Protein AF-A0A926TDY5-F1 (afdb_monomer)

Mean predicted aligned error: 9.52 Å

Sequence (160 aa):
TWIPMQVGWEFKLLRYTLLSLLTGAVVWTFWRTRLPKTLATETLEFAIVLCLALLISPISWTHYYLLLLLPLGLCLGNSVSIPQGRLWLGLFVVSGLLVSLPVTLFQPDSPVLRSIVFRLLLSHYFLGGVLLLGLLLAARWHTTTALEASPANPLVHKNL

Radius of gyration: 19.43 Å; Cα contacts (8 Å, |Δi|>4): 106; chains: 1; bounding box: 62×30×49 Å

Solvent-accessible surface area (backbone atoms only — not comparable to full-atom values): 9365 Å² total; per-residue (Å²): 133,93,72,83,78,83,76,57,70,66,60,56,51,51,49,53,50,52,48,50,50,55,54,46,53,52,52,52,48,56,69,75,38,74,82,72,88,45,72,43,50,46,52,44,52,50,36,42,52,53,45,49,55,53,71,66,40,93,77,58,48,79,71,56,49,56,60,55,48,52,49,52,47,39,45,74,68,66,52,32,78,65,66,90,50,73,66,52,53,49,52,50,52,52,19,48,48,39,50,64,58,76,83,72,84,78,75,58,92,48,73,66,59,41,52,52,51,52,52,52,54,55,48,41,39,52,48,14,48,53,47,44,41,52,51,48,52,49,21,53,52,51,56,44,53,55,61,70,72,41,90,86,53,80,70,75,76,76,81,124

Secondary structure (DSSP, 8-state):
-PPP----HHHHHHHHHHHHHHHHHHHHHHHHSPPP-SHHHHHHHHHHHHHHHHHH-TT--GGGGGGGHHHHHHHHTT-S-PPPSHHHHHHHHHHHHHHH--------SSHHHHHHHHHHHHHHHHHHHHHHHHHHHHHHHHHHHHHHH-TT-TTGGG--

Foldseek 3Di:
DDDPDPDDVVVVVVLVVVLCVLVVLLVVLVVVFDPDPDPLLVLLNVLLVLLSCLLNDPDNDLVSLVVNVVSLVCVVVVSHQFDDDPVLVVLSVQLCCLSPPDPPPPPPPDPVVVVVSVVVNVVSSSVSSVSSSVRSSVSSVVVRVVVVPDPPDPVVPPPD

Structure (mmCIF, N/CA/C/O backbone):
data_AF-A0A926TDY5-F1
#
_entry.id   AF-A0A926TDY5-F1
#
loop_
_atom_site.group_PDB
_atom_site.id
_atom_site.type_symbol
_atom_site.label_atom_id
_atom_site.label_alt_id
_atom_site.label_comp_id
_atom_site.label_asym_id
_atom_site.label_entity_id
_atom_site.label_seq_id
_atom_site.pdbx_PDB_ins_code
_atom_site.Cartn_x
_atom_site.Cartn_y
_atom_site.Cartn_z
_atom_site.occupancy
_atom_site.B_iso_or_equiv
_atom_site.auth_seq_id
_atom_site.auth_comp_id
_atom_site.auth_asym_id
_atom_site.auth_atom_id
_atom_site.pdbx_PDB_model_num
ATOM 1 N N . THR A 1 1 ? 26.810 7.534 -24.741 1.00 61.44 1 THR A N 1
ATOM 2 C CA . THR A 1 1 ? 25.837 8.578 -25.135 1.00 61.44 1 THR A CA 1
ATOM 3 C C . THR A 1 1 ? 24.490 8.229 -24.539 1.00 61.44 1 THR A C 1
ATOM 5 O O . THR A 1 1 ? 24.035 7.108 -24.715 1.00 61.44 1 THR A O 1
ATOM 8 N N . TRP A 1 2 ? 23.891 9.132 -23.762 1.00 54.78 2 TRP A N 1
ATOM 9 C CA . TRP A 1 2 ? 22.535 8.946 -23.235 1.00 54.78 2 TRP A CA 1
ATOM 10 C C . TRP A 1 2 ? 21.530 9.139 -24.372 1.00 54.78 2 TRP A C 1
ATOM 12 O O . TRP A 1 2 ? 21.498 10.206 -24.978 1.00 54.78 2 TRP A O 1
ATOM 22 N N . ILE A 1 3 ? 20.736 8.113 -24.673 1.00 76.00 3 ILE A N 1
ATOM 23 C CA . ILE A 1 3 ? 19.640 8.205 -25.642 1.00 76.00 3 ILE A CA 1
ATOM 24 C C . ILE A 1 3 ? 18.349 8.305 -24.823 1.00 76.00 3 ILE A C 1
ATOM 26 O O . ILE A 1 3 ? 18.072 7.386 -24.047 1.00 76.00 3 ILE A O 1
ATOM 30 N N . PRO A 1 4 ? 17.571 9.398 -24.929 1.00 74.75 4 PRO A N 1
ATOM 31 C CA . PRO A 1 4 ? 16.300 9.498 -24.230 1.00 74.75 4 PRO A CA 1
ATOM 32 C C . PRO A 1 4 ? 15.367 8.410 -24.760 1.00 74.75 4 PRO A C 1
ATOM 34 O O . PRO A 1 4 ? 15.023 8.378 -25.940 1.00 74.75 4 PRO A O 1
ATOM 37 N N . MET A 1 5 ? 14.976 7.492 -23.881 1.00 74.44 5 MET A N 1
ATOM 38 C CA . MET A 1 5 ? 14.012 6.457 -24.221 1.00 74.44 5 MET A CA 1
ATOM 39 C C . MET A 1 5 ? 12.661 7.149 -24.442 1.00 74.44 5 MET A C 1
ATOM 41 O O . MET A 1 5 ? 12.109 7.739 -23.511 1.00 74.44 5 MET A O 1
ATOM 45 N N . GLN A 1 6 ? 12.153 7.147 -25.677 1.00 76.50 6 GLN A N 1
ATOM 46 C CA . GLN A 1 6 ? 10.833 7.701 -25.972 1.00 76.50 6 GLN A CA 1
ATOM 47 C C . GLN A 1 6 ? 9.776 6.834 -25.288 1.00 76.50 6 GLN A C 1
ATOM 49 O O . GLN A 1 6 ? 9.489 5.715 -25.703 1.00 76.50 6 GLN A O 1
ATOM 54 N N . VAL A 1 7 ? 9.222 7.348 -24.194 1.00 78.00 7 VAL A N 1
ATOM 55 C CA . VAL A 1 7 ? 8.134 6.691 -23.476 1.00 78.00 7 VAL A CA 1
ATOM 56 C C . VAL A 1 7 ? 6.828 7.022 -24.196 1.00 78.00 7 VAL A C 1
ATOM 58 O O . VAL A 1 7 ? 6.420 8.187 -24.227 1.00 78.00 7 VAL A O 1
ATOM 61 N N . GLY A 1 8 ? 6.188 6.002 -24.773 1.00 84.88 8 GLY A N 1
ATOM 62 C CA . GLY A 1 8 ? 4.888 6.122 -25.437 1.00 84.88 8 GLY A CA 1
ATOM 63 C C . GLY A 1 8 ? 3.800 6.683 -24.515 1.00 84.88 8 GLY A C 1
ATOM 64 O O . GLY A 1 8 ? 3.898 6.621 -23.283 1.00 84.88 8 GLY A O 1
ATOM 65 N N . TRP A 1 9 ? 2.749 7.249 -25.105 1.00 86.62 9 TRP A N 1
ATOM 66 C CA . TRP A 1 9 ? 1.647 7.862 -24.355 1.00 86.62 9 TRP A CA 1
ATOM 67 C C . TRP A 1 9 ? 0.895 6.834 -23.493 1.00 86.62 9 TRP A C 1
ATOM 69 O O . TRP A 1 9 ? 0.454 7.158 -22.388 1.00 86.62 9 TRP A O 1
ATOM 79 N N . GLU A 1 10 ? 0.846 5.575 -23.936 1.00 85.69 10 GLU A N 1
ATOM 80 C CA . GLU A 1 10 ? 0.269 4.442 -23.195 1.00 85.69 10 GLU A CA 1
ATOM 81 C C . GLU A 1 10 ? 0.831 4.316 -21.772 1.00 85.69 10 GLU A C 1
ATOM 83 O O . GLU A 1 10 ? 0.077 4.132 -20.818 1.00 85.69 10 GLU A O 1
ATOM 88 N N . PHE A 1 11 ? 2.143 4.481 -21.591 1.00 80.12 11 PHE A N 1
ATOM 89 C CA . PHE A 1 11 ? 2.762 4.382 -20.266 1.00 80.12 11 PHE A CA 1
ATOM 90 C C . PHE A 1 11 ? 2.352 5.533 -19.348 1.00 80.12 11 PHE A C 1
ATOM 92 O O . PHE A 1 11 ? 2.202 5.342 -18.140 1.00 80.12 11 PHE A O 1
ATOM 99 N N . LYS A 1 12 ? 2.148 6.730 -19.910 1.00 83.62 12 LYS A N 1
ATOM 100 C CA . LYS A 1 12 ? 1.656 7.882 -19.147 1.00 83.62 12 LYS A CA 1
ATOM 101 C C . LYS A 1 12 ? 0.228 7.623 -18.679 1.00 83.62 12 LYS A C 1
ATOM 103 O O . LYS A 1 12 ? -0.040 7.775 -17.490 1.00 83.62 12 LYS A O 1
ATOM 108 N N . LEU A 1 13 ? -0.653 7.177 -19.579 1.00 89.25 13 LEU A N 1
ATOM 109 C CA . LEU A 1 13 ? -2.038 6.827 -19.244 1.00 89.25 13 LEU A CA 1
ATOM 110 C C . LEU A 1 13 ? -2.107 5.738 -18.176 1.00 89.25 13 LEU A C 1
ATOM 112 O O . LEU A 1 13 ? -2.811 5.911 -17.181 1.00 89.25 13 LEU A O 1
ATOM 116 N N . LEU A 1 14 ? -1.342 4.656 -18.338 1.00 86.69 14 LEU A N 1
ATOM 117 C CA . LEU A 1 14 ? -1.306 3.561 -17.373 1.00 86.69 14 LEU A CA 1
ATOM 118 C C . LEU A 1 14 ? -0.868 4.055 -15.991 1.00 86.69 14 LEU A C 1
ATOM 120 O O . LEU A 1 14 ? -1.519 3.749 -14.994 1.00 86.69 14 LEU A O 1
ATOM 124 N N . ARG A 1 15 ? 0.190 4.874 -15.932 1.00 84.06 15 ARG A N 1
ATOM 125 C CA . ARG A 1 15 ? 0.677 5.454 -14.676 1.00 84.06 15 ARG A CA 1
ATOM 126 C C . ARG A 1 15 ? -0.394 6.300 -13.996 1.00 84.06 15 ARG A C 1
ATOM 128 O O . ARG A 1 15 ? -0.647 6.108 -12.813 1.00 84.06 15 ARG A O 1
ATOM 135 N N . TYR A 1 16 ? -1.025 7.225 -14.718 1.00 89.12 16 TYR A N 1
ATOM 136 C CA . TYR A 1 16 ? -2.059 8.083 -14.132 1.00 89.12 16 TYR A CA 1
ATOM 137 C C . TYR A 1 16 ? -3.293 7.296 -13.700 1.00 89.12 16 TYR A C 1
ATOM 139 O O . TYR A 1 16 ? -3.856 7.593 -12.648 1.00 89.12 16 TYR A O 1
ATOM 147 N N . THR A 1 17 ? -3.672 6.269 -14.458 1.00 91.06 17 THR A N 1
ATOM 148 C CA . THR A 1 17 ? -4.783 5.377 -14.107 1.00 91.06 17 THR A CA 1
ATOM 149 C C . THR A 1 17 ? -4.490 4.637 -12.806 1.00 91.06 17 THR A C 1
ATOM 151 O O . THR A 1 17 ? -5.305 4.659 -11.889 1.00 91.06 17 THR A O 1
ATOM 154 N N . LEU A 1 18 ? -3.298 4.046 -12.687 1.00 87.56 18 LEU A N 1
ATOM 155 C CA . LEU A 1 18 ? -2.864 3.324 -11.493 1.00 87.56 18 LEU A CA 1
ATOM 156 C C . LEU A 1 18 ? -2.789 4.236 -10.265 1.00 87.56 18 LEU A C 1
ATOM 158 O O . LEU A 1 18 ? -3.320 3.890 -9.214 1.00 87.56 18 LEU A O 1
ATOM 162 N N . LEU A 1 19 ? -2.177 5.415 -10.407 1.00 89.75 19 LEU A N 1
ATOM 163 C CA . LEU A 1 19 ? -2.101 6.404 -9.331 1.00 89.75 19 LEU A CA 1
ATOM 164 C C . LEU A 1 19 ? -3.497 6.817 -8.869 1.00 89.75 19 LEU A C 1
ATOM 166 O O . LEU A 1 19 ? -3.776 6.748 -7.677 1.00 89.75 19 LEU A O 1
ATOM 170 N N . SER A 1 20 ? -4.378 7.165 -9.811 1.00 92.44 20 SER A N 1
ATOM 171 C CA . SER A 1 20 ? -5.751 7.583 -9.513 1.00 92.44 20 SER A CA 1
ATOM 172 C C . SER A 1 20 ? -6.548 6.476 -8.828 1.00 92.44 20 SER A C 1
ATOM 174 O O . SER A 1 20 ? -7.309 6.758 -7.907 1.00 92.44 20 SER A O 1
ATOM 176 N N . LEU A 1 21 ? -6.352 5.218 -9.235 1.00 93.31 21 LEU A N 1
ATOM 177 C CA . LEU A 1 21 ? -6.994 4.063 -8.614 1.00 93.31 21 LEU A CA 1
ATOM 178 C C . LEU A 1 21 ? -6.531 3.878 -7.163 1.00 93.31 21 LEU A C 1
ATOM 180 O O . LEU A 1 21 ? -7.366 3.731 -6.273 1.00 93.31 21 LEU A O 1
ATOM 184 N N . LEU A 1 22 ? -5.218 3.917 -6.912 1.00 92.12 22 LEU A N 1
ATOM 185 C CA . LEU A 1 22 ? -4.650 3.734 -5.573 1.00 92.12 22 LEU A CA 1
ATOM 186 C C . LEU A 1 22 ? -5.056 4.869 -4.630 1.00 92.12 22 LEU A C 1
ATOM 188 O O . LEU A 1 22 ? -5.577 4.613 -3.544 1.00 92.12 22 LEU A O 1
ATOM 192 N N . THR A 1 23 ? -4.872 6.124 -5.047 1.00 93.06 23 THR A N 1
ATOM 193 C CA . THR A 1 23 ? -5.273 7.282 -4.237 1.00 93.06 23 THR A CA 1
ATOM 194 C C . THR A 1 23 ? -6.784 7.326 -4.059 1.00 93.06 23 THR A C 1
ATOM 196 O O . THR A 1 23 ? -7.261 7.591 -2.961 1.00 93.06 23 THR A O 1
ATOM 199 N N . GLY A 1 24 ? -7.540 7.020 -5.116 1.00 94.25 24 GLY A N 1
ATOM 200 C CA . GLY A 1 24 ? -8.996 6.968 -5.092 1.00 94.25 24 GLY A CA 1
ATOM 201 C C . GLY A 1 24 ? -9.515 5.936 -4.098 1.00 94.25 24 GLY A C 1
ATOM 202 O O . GLY A 1 24 ? -10.397 6.261 -3.312 1.00 94.25 24 GLY A O 1
ATOM 203 N N . ALA A 1 25 ? -8.930 4.736 -4.055 1.00 92.38 25 ALA A N 1
ATOM 204 C CA . ALA A 1 25 ? -9.303 3.696 -3.096 1.00 92.38 25 ALA A CA 1
ATOM 205 C C . ALA A 1 25 ? -9.051 4.121 -1.639 1.00 92.38 25 ALA A C 1
ATOM 207 O O . ALA A 1 25 ? -9.900 3.888 -0.773 1.00 92.38 25 ALA A O 1
ATOM 208 N N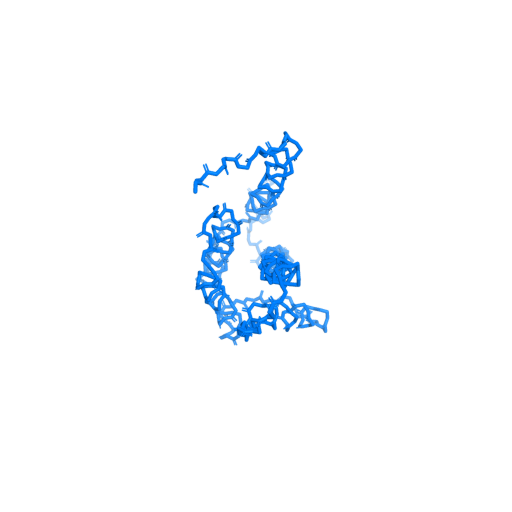 . VAL A 1 26 ? -7.919 4.779 -1.363 1.00 93.50 26 VAL A N 1
ATOM 209 C CA . VAL A 1 26 ? -7.597 5.285 -0.018 1.00 93.50 26 VAL A CA 1
ATOM 210 C C . VAL A 1 26 ? -8.545 6.412 0.386 1.00 93.50 26 VAL A C 1
ATOM 212 O O . VAL A 1 26 ? -9.162 6.331 1.446 1.00 93.50 26 VAL A O 1
ATOM 215 N N . VAL A 1 27 ? -8.725 7.423 -0.472 1.00 94.00 27 VAL A N 1
ATOM 216 C CA . VAL A 1 27 ? -9.636 8.553 -0.221 1.00 94.00 27 VAL A CA 1
ATOM 217 C C . VAL A 1 27 ? -11.070 8.065 -0.038 1.00 94.00 27 VAL A C 1
ATOM 219 O O . VAL A 1 27 ? -11.741 8.479 0.902 1.00 94.00 27 VAL A O 1
ATOM 222 N N . TRP A 1 28 ? -11.530 7.149 -0.891 1.00 93.00 28 TRP A N 1
ATOM 223 C CA . TRP A 1 28 ? -12.851 6.536 -0.785 1.00 93.00 28 TRP A CA 1
ATOM 224 C C . TRP A 1 28 ? -13.041 5.824 0.553 1.00 93.00 28 TRP A C 1
ATOM 226 O O . TRP A 1 28 ? -14.063 6.011 1.212 1.00 93.00 28 TRP A O 1
ATOM 236 N N . THR A 1 29 ? -12.049 5.036 0.972 1.00 90.19 29 THR A N 1
ATOM 237 C CA . THR A 1 29 ? -12.094 4.320 2.251 1.00 90.19 29 THR A CA 1
ATOM 238 C C . THR A 1 29 ? -12.148 5.305 3.411 1.00 90.19 29 THR A C 1
ATOM 240 O O . THR A 1 29 ? -13.032 5.184 4.251 1.00 90.19 29 THR A O 1
ATOM 243 N N . PHE A 1 30 ? -11.280 6.320 3.426 1.00 89.62 30 PHE A N 1
ATOM 244 C CA . PHE A 1 30 ? -11.248 7.326 4.490 1.00 89.62 30 PHE A CA 1
ATOM 245 C C . PHE A 1 30 ? -12.529 8.155 4.552 1.00 89.62 30 PHE A C 1
ATOM 247 O O . PHE A 1 30 ? -13.018 8.408 5.647 1.00 89.62 30 PHE A O 1
ATOM 254 N N . TRP A 1 31 ? -13.122 8.505 3.406 1.00 90.19 31 TRP A N 1
ATOM 255 C CA . TRP A 1 31 ? -14.430 9.161 3.357 1.00 90.19 31 TRP A CA 1
ATOM 256 C C . TRP A 1 31 ? -15.509 8.263 3.973 1.00 90.19 31 TRP A C 1
ATOM 258 O O . TRP A 1 31 ? -16.304 8.705 4.800 1.00 90.19 31 TRP A O 1
ATOM 268 N N . ARG A 1 32 ? -15.543 6.982 3.596 1.00 86.94 32 ARG A N 1
ATOM 269 C CA . ARG A 1 32 ? -16.536 6.023 4.102 1.00 86.94 32 ARG A CA 1
ATOM 270 C C . ARG A 1 32 ? -16.386 5.713 5.589 1.00 86.94 32 ARG A C 1
ATOM 272 O O . ARG A 1 32 ? -17.365 5.307 6.212 1.00 86.94 32 ARG A O 1
ATOM 279 N N . THR A 1 33 ? -15.193 5.859 6.149 1.00 84.06 33 THR A N 1
ATOM 280 C CA . THR A 1 33 ? -14.890 5.491 7.534 1.00 84.06 33 THR A CA 1
ATOM 281 C C . THR A 1 33 ? -14.974 6.700 8.464 1.00 84.06 33 THR A C 1
ATOM 283 O O . THR A 1 33 ? -14.676 7.824 8.081 1.00 84.06 33 THR A O 1
ATOM 286 N N . ARG A 1 34 ? -15.378 6.495 9.721 1.00 76.62 34 ARG A N 1
ATOM 287 C CA . ARG A 1 34 ? -15.434 7.588 10.713 1.00 76.62 34 ARG A CA 1
ATOM 288 C C . ARG A 1 34 ? -14.033 7.995 11.161 1.00 76.62 34 ARG A C 1
ATOM 290 O O . ARG A 1 34 ? -13.151 7.145 11.166 1.00 76.62 34 ARG A O 1
ATOM 297 N N . LEU A 1 35 ? -13.866 9.231 11.644 1.00 78.69 35 LEU A N 1
ATOM 298 C CA . LEU A 1 35 ? -12.598 9.701 12.222 1.00 78.69 35 LEU A CA 1
ATOM 299 C C . LEU A 1 35 ? -12.031 8.723 13.273 1.00 78.69 35 LEU A C 1
ATOM 301 O O . LEU A 1 35 ? -12.809 8.133 14.038 1.00 78.69 35 LEU A O 1
ATOM 305 N N . PRO A 1 36 ? -10.698 8.555 13.328 1.00 77.25 36 PRO A N 1
ATOM 306 C CA . PRO A 1 36 ? -10.046 7.681 14.293 1.00 77.25 36 PRO A CA 1
ATOM 307 C C . PRO A 1 36 ? -10.346 8.152 15.721 1.00 77.25 36 PRO A C 1
ATOM 309 O O . PRO A 1 36 ? -10.203 9.324 16.053 1.00 77.25 36 PRO A O 1
ATOM 312 N N . LYS A 1 37 ? -10.782 7.226 16.582 1.00 79.62 37 LYS A N 1
ATOM 313 C CA . LYS A 1 37 ? -11.071 7.502 18.006 1.00 79.62 37 LYS A CA 1
ATOM 314 C C . LYS A 1 37 ? -10.078 6.849 18.967 1.00 79.62 37 LYS A C 1
ATOM 316 O O . LYS A 1 37 ? -10.175 7.030 20.174 1.00 79.62 37 LYS A O 1
ATOM 321 N N . THR A 1 38 ? -9.163 6.044 18.438 1.00 81.94 38 THR A N 1
ATOM 322 C CA . THR A 1 38 ? -8.235 5.206 19.209 1.00 81.94 38 THR A CA 1
ATOM 323 C C . THR A 1 38 ? -6.855 5.264 18.567 1.00 81.94 38 THR A C 1
ATOM 325 O O . THR A 1 38 ? -6.786 5.261 17.335 1.00 81.94 38 THR A O 1
ATOM 328 N N . LEU A 1 39 ? -5.794 5.167 19.371 1.00 82.94 39 LEU A N 1
ATOM 329 C CA . LEU A 1 39 ? -4.406 5.109 18.888 1.00 82.94 39 LEU A CA 1
ATOM 330 C C . LEU A 1 39 ? -4.164 3.972 17.880 1.00 82.94 39 LEU A C 1
ATOM 332 O O . LEU A 1 39 ? -3.424 4.147 16.917 1.00 82.94 39 LEU A O 1
ATOM 336 N N . ALA A 1 40 ? -4.830 2.824 18.047 1.00 80.94 40 ALA A N 1
ATOM 337 C CA . ALA A 1 40 ? -4.738 1.705 17.103 1.00 80.94 40 ALA A CA 1
ATOM 338 C C . ALA A 1 40 ? -5.267 2.071 15.702 1.00 80.94 40 ALA A C 1
ATOM 340 O O . ALA A 1 40 ? -4.672 1.722 14.685 1.00 80.94 40 ALA A O 1
ATOM 341 N N . THR A 1 41 ? -6.370 2.824 15.645 1.00 83.06 41 THR A N 1
ATOM 342 C CA . THR A 1 41 ? -6.957 3.287 14.378 1.00 83.06 41 THR A CA 1
ATOM 343 C C . THR A 1 41 ? -6.091 4.362 13.721 1.00 83.06 41 THR A C 1
ATOM 345 O O . THR A 1 41 ? -5.904 4.334 12.511 1.00 83.06 41 THR A O 1
ATOM 348 N N . GLU A 1 42 ? -5.518 5.272 14.509 1.00 85.88 42 GLU A N 1
ATOM 349 C CA . GLU A 1 42 ? -4.581 6.288 14.015 1.00 85.88 42 GLU A CA 1
ATOM 350 C C . GLU A 1 42 ? -3.301 5.649 13.454 1.00 85.88 42 GLU A C 1
ATOM 352 O O . GLU A 1 42 ? -2.852 5.985 12.361 1.00 85.88 42 GLU A O 1
ATOM 357 N N . THR A 1 43 ? -2.770 4.638 14.147 1.00 87.12 43 THR A N 1
ATOM 358 C CA . THR A 1 43 ? -1.611 3.854 13.695 1.00 87.12 43 THR A CA 1
ATOM 359 C C . THR A 1 43 ? -1.906 3.118 12.384 1.00 87.12 43 THR A C 1
ATOM 361 O O . 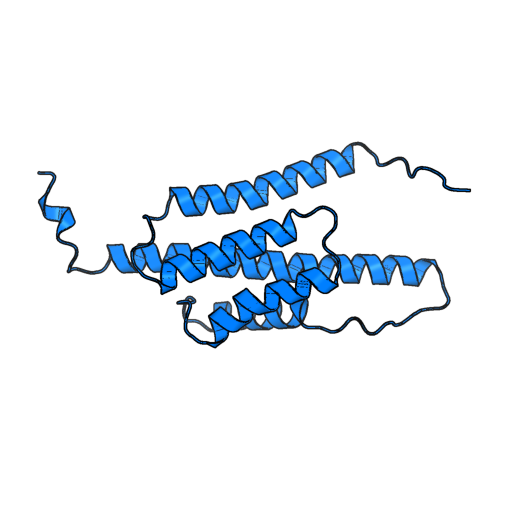THR A 1 43 ? -1.054 3.055 11.497 1.00 87.12 43 THR A O 1
ATOM 364 N N . LEU A 1 44 ? -3.125 2.591 12.228 1.00 87.88 44 LEU A N 1
ATOM 365 C CA . LEU A 1 44 ? -3.586 1.975 10.985 1.00 87.88 44 LEU A CA 1
ATOM 366 C C . LEU A 1 44 ? -3.690 2.999 9.842 1.00 87.88 44 LEU A C 1
ATOM 368 O O . LEU A 1 44 ? -3.241 2.718 8.734 1.00 87.88 44 LEU A O 1
ATOM 372 N N . GLU A 1 45 ? -4.243 4.186 10.086 1.00 90.19 45 GLU A N 1
ATOM 373 C CA . GLU A 1 45 ? -4.312 5.245 9.069 1.00 90.19 45 GLU A CA 1
ATOM 374 C C . GLU A 1 45 ? -2.922 5.725 8.652 1.00 90.19 45 GLU A C 1
ATOM 376 O O . GLU A 1 45 ? -2.653 5.859 7.457 1.00 90.19 45 GLU A O 1
ATOM 381 N N . PHE A 1 46 ? -2.007 5.882 9.610 1.00 90.00 46 PHE A N 1
ATOM 382 C CA . PHE A 1 46 ? -0.603 6.171 9.335 1.00 90.00 46 PHE A CA 1
ATOM 383 C C . PHE A 1 46 ? 0.037 5.084 8.461 1.00 90.00 46 PHE A C 1
ATOM 385 O O . PHE A 1 46 ? 0.671 5.396 7.453 1.00 90.00 46 PHE A O 1
ATOM 392 N N . ALA A 1 47 ? -0.177 3.808 8.795 1.00 90.31 47 ALA A N 1
ATOM 393 C CA . ALA A 1 47 ? 0.308 2.676 8.011 1.00 90.31 47 ALA A CA 1
ATOM 394 C C . ALA A 1 47 ? -0.231 2.695 6.569 1.00 90.31 47 ALA A C 1
ATOM 396 O O . ALA A 1 47 ? 0.538 2.483 5.633 1.00 90.31 47 ALA A O 1
ATOM 397 N N . ILE A 1 48 ? -1.521 2.996 6.375 1.00 91.88 48 ILE A N 1
ATOM 398 C CA . ILE A 1 48 ? -2.156 3.119 5.051 1.00 91.88 48 ILE A CA 1
ATOM 399 C C . ILE A 1 48 ? -1.513 4.248 4.242 1.00 91.88 48 ILE A C 1
ATOM 401 O O . ILE A 1 48 ? -1.131 4.036 3.090 1.00 91.88 48 ILE A O 1
ATOM 405 N N . VAL A 1 49 ? -1.369 5.435 4.838 1.00 92.69 49 VAL A N 1
ATOM 406 C CA . VAL A 1 49 ? -0.798 6.611 4.165 1.00 92.69 49 VAL A CA 1
ATOM 407 C C . VAL A 1 49 ? 0.668 6.381 3.814 1.00 92.69 49 VAL A C 1
ATOM 409 O O . VAL A 1 49 ? 1.078 6.694 2.698 1.00 92.69 49 VAL A O 1
ATOM 412 N N . LEU A 1 50 ? 1.446 5.780 4.715 1.00 90.06 50 LEU A N 1
ATOM 413 C CA . LEU A 1 50 ? 2.834 5.404 4.454 1.00 90.06 50 LEU A CA 1
ATOM 414 C C . LEU A 1 50 ? 2.929 4.415 3.283 1.00 90.06 50 LEU A C 1
ATOM 416 O O . LEU A 1 50 ? 3.738 4.602 2.377 1.00 90.06 50 LEU A O 1
ATOM 420 N N . CYS A 1 51 ? 2.073 3.392 3.270 1.00 89.19 51 CYS A N 1
ATOM 421 C CA . CYS A 1 51 ? 2.020 2.392 2.207 1.00 89.19 51 CYS A CA 1
ATOM 422 C C . CYS A 1 51 ? 1.681 3.037 0.850 1.00 89.19 51 CYS A C 1
ATOM 424 O O . CYS A 1 51 ? 2.371 2.807 -0.144 1.00 89.19 51 CYS A O 1
ATOM 426 N N . LEU A 1 52 ? 0.677 3.921 0.825 1.00 91.19 52 LEU A N 1
ATOM 427 C CA . LEU A 1 52 ? 0.306 4.687 -0.364 1.00 91.19 52 LEU A CA 1
ATOM 428 C C . LEU A 1 52 ? 1.458 5.579 -0.843 1.00 91.19 52 LEU A C 1
ATOM 430 O O . LEU A 1 52 ? 1.782 5.552 -2.027 1.00 91.19 52 LEU A O 1
ATOM 434 N N . ALA A 1 53 ? 2.092 6.335 0.057 1.00 89.75 53 ALA A N 1
ATOM 435 C CA . ALA A 1 53 ? 3.192 7.242 -0.270 1.00 89.75 53 ALA A CA 1
ATOM 436 C C . ALA A 1 53 ? 4.362 6.511 -0.950 1.00 89.75 53 ALA A C 1
ATOM 438 O O . ALA A 1 53 ? 4.941 7.018 -1.911 1.00 89.75 53 ALA A O 1
ATOM 439 N N . LEU A 1 54 ? 4.674 5.295 -0.496 1.00 86.25 54 LEU A N 1
ATOM 440 C CA . LEU A 1 54 ? 5.722 4.458 -1.083 1.00 86.25 54 LEU A CA 1
ATOM 441 C C . LEU A 1 54 ? 5.348 3.927 -2.474 1.00 86.25 54 LEU A C 1
ATOM 443 O O . LEU A 1 54 ? 6.207 3.892 -3.358 1.00 86.25 54 LEU A O 1
ATOM 447 N N . LEU A 1 55 ? 4.079 3.558 -2.678 1.00 86.06 55 LEU A N 1
ATOM 448 C CA . LEU A 1 55 ? 3.570 3.044 -3.955 1.00 86.06 55 LEU A CA 1
ATOM 449 C C . LEU A 1 55 ? 3.455 4.121 -5.038 1.00 86.06 55 LEU A C 1
ATOM 451 O O . LEU A 1 55 ? 3.676 3.829 -6.211 1.00 86.06 55 LEU A O 1
ATOM 455 N N . ILE A 1 56 ? 3.104 5.356 -4.667 1.00 87.19 56 ILE A N 1
ATOM 456 C CA . ILE A 1 56 ? 2.983 6.470 -5.621 1.00 87.19 56 ILE A CA 1
ATOM 457 C C . ILE A 1 56 ? 4.321 7.160 -5.904 1.00 87.19 56 ILE A C 1
ATOM 459 O O . ILE A 1 56 ? 4.415 7.933 -6.860 1.00 87.19 56 ILE A O 1
ATOM 463 N N . SER A 1 57 ? 5.344 6.913 -5.079 1.00 83.06 57 SER A N 1
ATOM 464 C CA . SER A 1 57 ? 6.654 7.531 -5.246 1.00 83.06 57 SER A CA 1
ATOM 465 C C . SER A 1 57 ? 7.289 7.078 -6.568 1.00 83.06 57 SER A C 1
ATOM 467 O O . SER A 1 57 ? 7.522 5.887 -6.766 1.00 83.06 57 SER A O 1
ATOM 469 N N . PRO A 1 58 ? 7.620 8.004 -7.485 1.00 61.19 58 PRO A N 1
ATOM 470 C CA . PRO A 1 58 ? 8.195 7.661 -8.786 1.00 61.19 58 PRO A CA 1
ATOM 471 C C . PRO A 1 58 ? 9.626 7.104 -8.689 1.00 61.19 58 PRO A C 1
ATOM 473 O O . PRO A 1 58 ? 10.157 6.626 -9.690 1.00 61.19 58 PRO A O 1
ATOM 476 N N . ILE A 1 59 ? 10.261 7.200 -7.513 1.00 60.47 59 ILE A N 1
ATOM 477 C CA . ILE A 1 59 ? 11.656 6.818 -7.253 1.00 60.47 59 ILE A CA 1
ATOM 478 C C . ILE A 1 59 ? 11.735 6.047 -5.925 1.00 60.47 59 ILE A C 1
ATOM 480 O O . ILE A 1 59 ? 12.579 6.312 -5.070 1.00 60.47 59 ILE A O 1
ATOM 484 N N . SER A 1 60 ? 10.847 5.080 -5.699 1.00 57.44 60 SER A N 1
ATOM 485 C CA . SER A 1 60 ? 11.037 4.132 -4.601 1.00 57.44 60 SER A CA 1
ATOM 486 C C . SER A 1 60 ? 12.160 3.154 -4.971 1.00 57.44 60 SER A C 1
ATOM 488 O O . SER A 1 60 ? 11.956 2.089 -5.549 1.00 57.44 60 SER A O 1
ATOM 490 N N . TRP A 1 61 ? 13.380 3.568 -4.617 1.00 58.78 61 TRP A N 1
ATOM 491 C CA . TRP A 1 61 ? 14.474 2.712 -4.146 1.00 58.78 61 TRP A CA 1
ATOM 492 C C . TRP A 1 61 ? 13.955 1.354 -3.658 1.00 58.78 61 TRP A C 1
ATOM 494 O O . TRP A 1 61 ? 13.089 1.360 -2.789 1.00 58.78 61 TRP A O 1
ATOM 504 N N . THR A 1 62 ? 14.492 0.209 -4.096 1.00 63.75 62 THR A N 1
ATOM 505 C CA . THR A 1 62 ? 14.222 -1.095 -3.449 1.00 63.75 62 THR A CA 1
ATOM 506 C C . THR A 1 62 ? 14.412 -1.024 -1.928 1.00 63.75 62 THR A C 1
ATOM 508 O O . THR A 1 62 ? 13.686 -1.665 -1.180 1.00 63.75 62 THR A O 1
ATOM 511 N N . HIS A 1 63 ? 15.306 -0.155 -1.448 1.00 67.50 63 HIS A N 1
ATOM 512 C CA . HIS A 1 63 ? 15.492 0.133 -0.027 1.00 67.50 63 HIS A CA 1
ATOM 513 C C . HIS A 1 63 ? 14.311 0.861 0.645 1.00 67.50 63 HIS A C 1
ATOM 515 O O . HIS A 1 63 ? 14.096 0.660 1.834 1.00 67.50 63 HIS A O 1
ATOM 521 N N . TYR A 1 64 ? 13.502 1.655 -0.066 1.00 72.31 64 TYR A N 1
ATOM 522 C CA . TYR A 1 64 ? 12.290 2.255 0.512 1.00 72.31 64 TYR A CA 1
ATOM 523 C C . TYR A 1 64 ? 11.182 1.223 0.729 1.00 72.31 64 TYR A C 1
ATOM 525 O O . TYR A 1 64 ? 10.341 1.426 1.598 1.00 72.31 64 TYR A O 1
ATOM 533 N N . TYR A 1 65 ? 11.199 0.088 0.023 1.00 71.62 65 TYR A N 1
ATOM 534 C CA . TYR A 1 65 ? 10.278 -1.013 0.317 1.00 71.62 65 TYR A CA 1
ATOM 535 C C . TYR A 1 65 ? 10.560 -1.650 1.685 1.00 71.62 65 TYR A C 1
ATOM 537 O O . TYR A 1 65 ? 9.648 -2.216 2.277 1.00 71.62 65 TYR A O 1
ATOM 545 N N . LEU A 1 66 ? 11.751 -1.459 2.273 1.00 76.31 66 LEU A N 1
ATOM 546 C CA . LEU A 1 66 ? 11.992 -1.817 3.677 1.00 76.31 66 LEU A CA 1
ATOM 547 C C . LEU A 1 66 ? 11.113 -1.006 4.635 1.00 76.31 66 LEU A C 1
ATOM 549 O O . LEU A 1 66 ? 10.769 -1.498 5.702 1.00 76.31 66 LEU A O 1
ATOM 553 N N . LEU A 1 67 ? 10.678 0.202 4.261 1.00 81.81 67 LEU A N 1
ATOM 554 C CA . LEU A 1 67 ? 9.730 0.967 5.072 1.00 81.81 67 LEU A CA 1
ATOM 555 C C . LEU A 1 67 ? 8.337 0.326 5.094 1.00 81.81 67 LEU A C 1
ATOM 557 O O . LEU A 1 67 ? 7.575 0.617 6.006 1.00 81.81 67 LEU A O 1
ATOM 561 N N . LEU A 1 68 ? 8.010 -0.593 4.174 1.00 80.25 68 LEU A N 1
ATOM 562 C CA . LEU A 1 68 ? 6.802 -1.425 4.275 1.00 80.25 68 LEU A CA 1
ATOM 563 C C . LEU A 1 68 ? 6.921 -2.508 5.361 1.00 80.25 68 LEU A C 1
ATOM 565 O O . LEU A 1 68 ? 5.908 -3.075 5.770 1.00 80.25 68 LEU A O 1
ATOM 569 N N . LEU A 1 69 ? 8.119 -2.764 5.897 1.00 79.62 69 LEU A N 1
ATOM 570 C CA . LEU A 1 69 ? 8.277 -3.615 7.077 1.00 79.62 69 LEU A CA 1
ATOM 571 C C . LEU A 1 69 ? 7.719 -2.948 8.339 1.00 79.62 69 LEU A C 1
ATOM 573 O O . LEU A 1 69 ? 7.316 -3.661 9.251 1.00 79.62 69 LEU A O 1
ATOM 577 N N . LEU A 1 70 ? 7.630 -1.612 8.396 1.00 84.12 70 LEU A N 1
ATOM 578 C CA . LEU A 1 70 ? 6.978 -0.903 9.505 1.00 84.12 70 LEU A CA 1
ATOM 579 C C . LEU A 1 70 ? 5.492 -1.274 9.630 1.00 84.12 70 LEU A C 1
ATOM 581 O O . LEU A 1 70 ? 5.109 -1.772 10.688 1.00 84.12 70 LEU A O 1
ATOM 585 N N . PRO A 1 71 ? 4.642 -1.102 8.595 1.00 80.12 71 PRO A N 1
ATOM 586 C CA . PRO A 1 71 ? 3.245 -1.514 8.676 1.00 80.12 71 PRO A CA 1
ATOM 587 C C . PRO A 1 71 ? 3.086 -3.024 8.904 1.00 80.12 71 PRO A C 1
ATOM 589 O O . PRO A 1 71 ? 2.195 -3.422 9.654 1.00 80.12 71 PRO A O 1
ATOM 592 N N . LEU A 1 72 ? 3.972 -3.866 8.352 1.00 80.94 72 LEU A N 1
ATOM 593 C CA . LEU A 1 72 ? 4.003 -5.305 8.658 1.00 80.94 72 LEU A CA 1
ATOM 594 C C . LEU A 1 72 ? 4.331 -5.583 10.135 1.00 80.94 72 LEU A C 1
ATOM 596 O O . LEU A 1 72 ? 3.685 -6.418 10.764 1.00 80.94 72 LEU A O 1
ATOM 600 N N . GLY A 1 73 ? 5.297 -4.872 10.713 1.00 81.62 73 GLY A N 1
ATOM 601 C CA . GLY A 1 73 ? 5.671 -4.990 12.120 1.00 81.62 73 GLY A CA 1
ATOM 602 C C . GLY A 1 73 ? 4.559 -4.527 13.059 1.00 81.62 73 GLY A C 1
ATOM 603 O O . GLY A 1 73 ? 4.276 -5.196 14.048 1.00 81.62 73 GLY A O 1
ATOM 604 N N . LEU A 1 74 ? 3.864 -3.438 12.717 1.00 81.75 74 LEU A N 1
ATOM 605 C CA . LEU A 1 74 ? 2.700 -2.946 13.466 1.00 81.75 74 LEU A CA 1
ATOM 606 C C . LEU A 1 74 ? 1.538 -3.949 13.451 1.00 81.75 74 LEU A C 1
ATOM 608 O O . LEU A 1 74 ? 0.843 -4.117 14.453 1.00 81.75 74 LEU A O 1
ATOM 612 N N . CYS A 1 75 ? 1.363 -4.645 12.328 1.00 79.06 75 CYS A N 1
ATOM 613 C CA . CYS A 1 75 ? 0.423 -5.750 12.185 1.00 79.06 75 CYS A CA 1
ATOM 614 C C . CYS A 1 75 ? 0.806 -6.956 13.061 1.00 79.06 75 CYS A C 1
ATOM 616 O O . CYS A 1 75 ? -0.046 -7.498 13.762 1.00 79.06 75 CYS A O 1
ATOM 618 N N . LEU A 1 76 ? 2.084 -7.353 13.067 1.00 78.44 76 LEU A N 1
ATOM 619 C CA . LEU A 1 76 ? 2.590 -8.457 13.898 1.00 78.44 76 LEU A CA 1
ATOM 620 C C . LEU A 1 76 ? 2.553 -8.145 15.398 1.00 78.44 76 LEU A C 1
ATOM 622 O O . LEU A 1 76 ? 2.291 -9.035 16.202 1.00 78.44 76 LEU A O 1
ATOM 626 N N . GLY A 1 77 ? 2.785 -6.888 15.777 1.00 76.12 77 GLY A N 1
ATOM 627 C CA . GLY A 1 77 ? 2.758 -6.422 17.165 1.00 76.12 77 GLY A CA 1
ATOM 628 C C . GLY A 1 77 ? 1.361 -6.344 17.784 1.00 76.12 77 GLY A C 1
ATOM 629 O O . GLY A 1 77 ? 1.234 -5.878 18.911 1.00 76.12 77 GLY A O 1
ATOM 630 N N . ASN A 1 78 ? 0.314 -6.769 17.063 1.00 71.75 78 ASN A N 1
ATOM 631 C CA . ASN A 1 78 ? -1.091 -6.680 17.474 1.00 71.75 78 ASN A CA 1
ATOM 632 C C . ASN A 1 78 ? -1.570 -5.238 17.759 1.00 71.75 78 ASN A C 1
ATOM 634 O O . ASN A 1 78 ? -2.612 -5.031 18.379 1.00 71.75 78 ASN A O 1
ATOM 638 N N . SER A 1 79 ? -0.827 -4.232 17.280 1.00 67.44 79 SER A N 1
ATOM 639 C CA . SER A 1 79 ? -1.193 -2.812 17.376 1.00 67.44 79 SER A CA 1
ATOM 640 C C . SER A 1 79 ? -2.268 -2.423 16.358 1.00 67.44 79 SER A C 1
ATOM 642 O O . SER A 1 79 ? -2.896 -1.373 16.485 1.00 67.44 79 SER A O 1
ATOM 644 N N . VAL A 1 80 ? -2.482 -3.269 15.345 1.00 70.75 80 VAL A N 1
ATOM 645 C CA . VAL A 1 80 ? -3.463 -3.088 14.276 1.00 70.75 80 VAL A CA 1
ATOM 646 C C . VAL A 1 80 ? -4.421 -4.276 14.259 1.00 70.75 80 VAL A C 1
ATOM 648 O O . VAL A 1 80 ? -4.003 -5.427 14.154 1.00 70.75 80 VAL A O 1
ATOM 651 N N . SER A 1 81 ? -5.724 -4.003 14.324 1.00 71.06 81 SER A N 1
ATOM 652 C CA . SER A 1 81 ? -6.764 -5.032 14.252 1.00 71.06 81 SER A CA 1
ATOM 653 C C . SER A 1 81 ? -6.969 -5.500 12.807 1.00 71.06 81 SER A C 1
ATOM 655 O O . SER A 1 81 ? -7.723 -4.893 12.048 1.00 71.06 81 SER A O 1
ATOM 657 N N . ILE A 1 82 ? -6.287 -6.575 12.414 1.00 74.94 82 ILE A N 1
ATOM 658 C CA . ILE A 1 82 ? -6.468 -7.223 11.105 1.00 74.94 82 ILE A CA 1
ATOM 659 C C . ILE A 1 82 ? -7.702 -8.139 11.166 1.00 74.94 82 ILE A C 1
ATOM 661 O O . ILE A 1 82 ? -7.931 -8.778 12.200 1.00 74.94 82 ILE A O 1
ATOM 665 N N . PRO A 1 83 ? -8.503 -8.243 10.089 1.00 76.88 83 PRO A N 1
ATOM 666 C CA . PRO A 1 83 ? -9.609 -9.189 10.039 1.00 76.88 83 PRO A CA 1
ATOM 667 C C . PRO A 1 83 ? -9.125 -10.623 10.306 1.00 76.88 83 PRO A C 1
ATOM 669 O O . PRO A 1 83 ? -8.128 -11.077 9.743 1.00 76.88 83 PRO A O 1
ATOM 672 N N . GLN A 1 84 ? -9.839 -11.352 11.163 1.00 76.56 84 GLN A N 1
ATOM 673 C CA . GLN A 1 84 ? -9.495 -12.736 11.483 1.00 76.56 84 GLN A CA 1
ATOM 674 C C . GLN A 1 84 ? -9.913 -13.676 10.340 1.00 76.56 84 GLN A C 1
ATOM 676 O O . GLN A 1 84 ? -11.003 -13.553 9.782 1.00 76.56 84 GLN A O 1
ATOM 681 N N . GLY A 1 85 ? -9.051 -14.632 9.980 1.00 80.06 85 GLY A N 1
ATOM 682 C CA . GLY A 1 85 ? -9.367 -15.678 9.003 1.00 80.06 85 GLY A CA 1
ATOM 683 C C . GLY A 1 85 ? -8.146 -16.222 8.260 1.00 80.06 85 GLY A C 1
ATOM 684 O O . GLY A 1 85 ? -7.149 -15.526 8.075 1.00 80.06 85 GLY A O 1
ATOM 685 N N . ARG A 1 86 ? -8.238 -17.473 7.784 1.00 82.81 86 ARG A N 1
ATOM 686 C CA . ARG A 1 86 ? -7.164 -18.135 7.014 1.00 82.81 86 ARG A CA 1
ATOM 687 C C . ARG A 1 86 ? -6.786 -17.370 5.743 1.00 82.81 86 ARG A C 1
ATOM 689 O O . ARG A 1 86 ? -5.612 -17.328 5.397 1.00 82.81 86 ARG A O 1
ATOM 696 N N . LEU A 1 87 ? -7.766 -16.751 5.080 1.00 86.25 87 LEU A N 1
ATOM 697 C CA . LEU A 1 87 ? -7.535 -15.951 3.877 1.00 86.25 87 LEU A CA 1
ATOM 698 C C . LEU A 1 87 ? -6.698 -14.701 4.180 1.00 86.25 87 LEU A C 1
ATOM 700 O O . LEU A 1 87 ? -5.699 -14.463 3.512 1.00 86.25 87 LEU A O 1
ATOM 704 N N . TRP A 1 88 ? -7.077 -13.937 5.208 1.00 82.50 88 TRP A N 1
ATOM 705 C CA . TRP A 1 88 ? -6.379 -12.715 5.618 1.00 82.50 88 TRP A CA 1
ATOM 706 C C . TRP A 1 88 ? -4.958 -12.999 6.089 1.00 82.50 88 TRP A C 1
ATOM 708 O O . TRP A 1 88 ? -4.030 -12.293 5.706 1.00 82.50 88 TRP A O 1
ATOM 718 N N . LEU A 1 89 ? -4.774 -14.085 6.843 1.00 84.19 89 LEU A N 1
ATOM 719 C CA . LEU A 1 89 ? -3.453 -14.548 7.250 1.00 84.19 89 LEU A CA 1
ATOM 720 C C . LEU A 1 89 ? -2.613 -14.987 6.043 1.00 84.19 89 LEU A C 1
ATOM 722 O O . LEU A 1 89 ? -1.445 -14.625 5.954 1.00 84.19 89 LEU A O 1
ATOM 726 N N . GLY A 1 90 ? -3.208 -15.700 5.082 1.00 84.56 90 GLY A N 1
ATOM 727 C CA . GLY A 1 90 ? -2.546 -16.057 3.827 1.00 84.56 90 GLY A CA 1
ATOM 728 C C . GLY A 1 90 ? -2.102 -14.826 3.035 1.00 84.56 90 GLY A C 1
ATOM 729 O O . GLY A 1 90 ? -0.945 -14.745 2.638 1.00 84.56 90 GLY A O 1
ATOM 730 N N . LEU A 1 91 ? -2.981 -13.834 2.867 1.00 85.44 91 LEU A N 1
ATOM 731 C CA . LEU A 1 91 ? -2.662 -12.571 2.192 1.00 85.44 91 LEU A CA 1
ATOM 732 C C . LEU A 1 91 ? -1.566 -11.789 2.919 1.00 85.44 91 LEU A C 1
ATOM 734 O O . LEU A 1 91 ? -0.667 -11.260 2.270 1.00 85.44 91 LEU A O 1
ATOM 738 N N . PHE A 1 92 ? -1.610 -11.753 4.251 1.00 86.25 92 PHE A N 1
ATOM 739 C CA . PHE A 1 92 ? -0.586 -11.120 5.073 1.00 86.25 92 PHE A CA 1
ATOM 740 C C . PHE A 1 92 ? 0.778 -11.801 4.907 1.00 86.25 92 PHE A C 1
ATOM 742 O O . PHE A 1 92 ? 1.771 -11.128 4.648 1.00 86.25 92 PHE A O 1
ATOM 749 N N . VAL A 1 93 ? 0.825 -13.135 4.983 1.00 86.50 93 VAL A N 1
ATOM 750 C CA . VAL A 1 93 ? 2.057 -13.918 4.795 1.00 86.50 93 VAL A CA 1
ATOM 751 C C . VAL A 1 93 ? 2.601 -13.746 3.381 1.00 86.50 93 VAL A C 1
ATOM 753 O O . VAL A 1 93 ? 3.792 -13.508 3.216 1.00 86.50 93 VAL A O 1
ATOM 756 N N . VAL A 1 94 ? 1.744 -13.817 2.359 1.00 87.25 94 VAL A N 1
ATOM 757 C CA . VAL A 1 94 ? 2.146 -13.630 0.958 1.00 87.25 94 VAL A CA 1
ATOM 758 C C . VAL A 1 94 ? 2.676 -12.217 0.732 1.00 87.25 94 VAL A C 1
ATOM 760 O O . VAL A 1 94 ? 3.746 -12.059 0.153 1.00 87.25 94 VAL A O 1
ATOM 763 N N . SER A 1 95 ? 1.978 -11.190 1.218 1.00 85.62 95 SER A N 1
ATOM 764 C CA . SER A 1 95 ? 2.434 -9.800 1.129 1.00 85.62 95 SER A CA 1
ATOM 765 C C . SER A 1 95 ? 3.769 -9.598 1.851 1.00 85.62 95 SER A C 1
ATOM 767 O O . SER A 1 95 ? 4.700 -9.041 1.270 1.00 85.62 95 SER A O 1
ATOM 769 N N . GLY A 1 96 ? 3.905 -10.127 3.070 1.00 84.06 96 GLY A N 1
ATOM 770 C CA . GLY A 1 96 ? 5.145 -10.086 3.838 1.00 84.06 96 GLY A CA 1
ATOM 771 C C . GLY A 1 96 ? 6.296 -10.783 3.121 1.00 84.06 96 GLY A C 1
ATOM 772 O O . GLY A 1 96 ? 7.391 -10.234 3.046 1.00 84.06 96 GLY A O 1
ATOM 773 N N . LEU A 1 97 ? 6.054 -11.950 2.525 1.00 85.75 97 LEU A N 1
ATOM 774 C CA . LEU A 1 97 ? 7.056 -12.686 1.758 1.00 85.75 97 LEU A CA 1
ATOM 775 C C . LEU A 1 97 ? 7.475 -11.916 0.501 1.00 85.75 97 LEU A C 1
ATOM 777 O O . LEU A 1 97 ? 8.664 -11.783 0.245 1.00 85.75 97 LEU A O 1
ATOM 781 N N . LEU A 1 98 ? 6.524 -11.337 -0.236 1.00 83.50 98 LEU A N 1
ATOM 782 C CA . LEU A 1 98 ? 6.807 -10.528 -1.426 1.00 83.50 98 LEU A CA 1
ATOM 783 C C . LEU A 1 98 ? 7.591 -9.248 -1.105 1.00 83.50 98 LEU A C 1
ATOM 785 O O . LEU A 1 98 ? 8.423 -8.834 -1.903 1.00 83.50 98 LEU A O 1
ATOM 789 N N . VAL A 1 99 ? 7.342 -8.620 0.045 1.00 81.88 99 VAL A N 1
ATOM 790 C CA . VAL A 1 99 ? 8.047 -7.398 0.468 1.00 81.88 99 VAL A CA 1
ATOM 791 C C . VAL A 1 99 ? 9.414 -7.707 1.091 1.00 81.88 99 VAL A C 1
ATOM 793 O O . VAL A 1 99 ? 10.342 -6.916 0.945 1.00 81.88 99 VAL A O 1
ATOM 796 N N . SER A 1 100 ? 9.553 -8.839 1.786 1.00 78.88 100 SER A N 1
ATOM 797 C CA . SER A 1 100 ? 10.767 -9.191 2.538 1.00 78.88 100 SER A CA 1
ATOM 798 C C . SER A 1 100 ? 11.785 -10.012 1.757 1.00 78.88 100 SER A C 1
ATOM 800 O O . SER A 1 100 ? 12.924 -10.117 2.213 1.00 78.88 100 SER A O 1
ATOM 802 N N . LEU A 1 101 ? 11.410 -10.600 0.612 1.00 76.75 101 LEU A N 1
ATOM 803 C CA . LEU A 1 101 ? 12.315 -11.471 -0.128 1.00 76.75 101 LEU A CA 1
ATOM 804 C C . LEU A 1 101 ? 13.560 -10.669 -0.540 1.00 76.75 101 LEU A C 1
ATOM 806 O O . LEU A 1 101 ? 13.430 -9.678 -1.264 1.00 76.75 101 LEU A O 1
ATOM 810 N N . PRO A 1 102 ? 14.764 -11.043 -0.077 1.00 65.56 102 PRO A N 1
ATOM 811 C CA . PRO A 1 102 ? 15.966 -10.309 -0.423 1.00 65.56 102 PRO A CA 1
ATOM 812 C C . PRO A 1 102 ? 16.251 -10.496 -1.912 1.00 65.56 102 PRO A C 1
ATOM 814 O O . PRO A 1 102 ? 16.285 -11.625 -2.406 1.00 65.56 102 PRO A O 1
ATOM 817 N N . VAL A 1 103 ? 16.501 -9.395 -2.631 1.00 64.25 103 VAL A N 1
ATOM 818 C CA . VAL A 1 103 ? 17.055 -9.480 -3.986 1.00 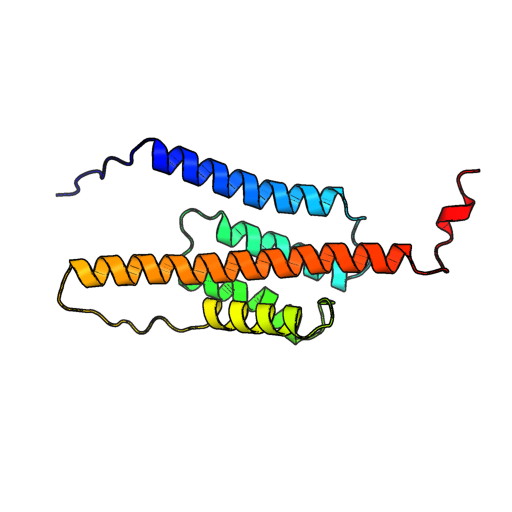64.25 103 VAL A CA 1
ATOM 819 C C . VAL A 1 103 ? 18.452 -10.070 -3.871 1.00 64.25 103 VAL A C 1
ATOM 821 O O . VAL A 1 103 ? 19.430 -9.357 -3.646 1.00 64.25 103 VAL A O 1
ATOM 824 N N . THR A 1 104 ? 18.575 -11.379 -4.052 1.00 64.38 104 THR A N 1
ATOM 825 C CA . THR A 1 104 ? 19.865 -11.945 -4.419 1.00 64.38 104 THR A CA 1
ATOM 826 C C . THR A 1 104 ? 20.244 -11.311 -5.748 1.00 64.38 104 THR A C 1
ATOM 828 O O . THR A 1 104 ? 19.476 -11.395 -6.709 1.00 64.38 104 THR A O 1
ATOM 831 N N . LEU A 1 105 ? 21.401 -10.649 -5.796 1.00 59.28 105 LEU A N 1
ATOM 832 C CA . LEU A 1 105 ? 21.982 -10.089 -7.013 1.00 59.28 105 LEU A CA 1
ATOM 833 C C . LEU A 1 105 ? 22.423 -11.237 -7.927 1.00 59.28 105 LEU A C 1
ATOM 835 O O . LEU A 1 105 ? 23.609 -11.442 -8.165 1.00 59.28 105 LEU A O 1
ATOM 839 N N . PHE A 1 106 ? 21.466 -12.012 -8.428 1.00 64.38 106 PHE A N 1
ATOM 840 C CA . PHE A 1 106 ? 21.706 -12.886 -9.552 1.00 64.38 106 PHE A CA 1
ATOM 841 C C . PHE A 1 106 ? 21.9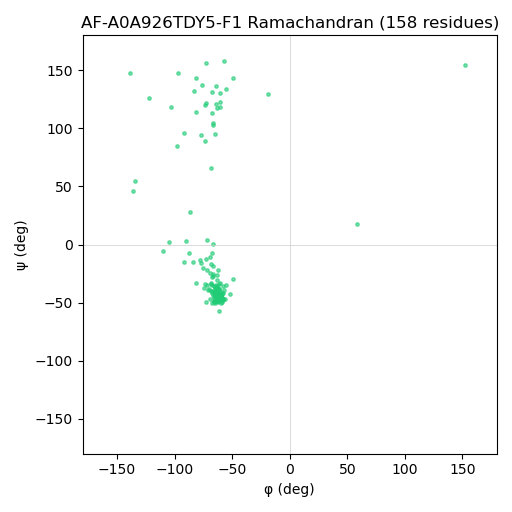71 -11.943 -10.722 1.00 64.38 106 PHE A C 1
ATOM 843 O O . PHE A 1 106 ? 21.068 -11.259 -11.205 1.00 64.38 106 PHE A O 1
ATOM 850 N N . GLN A 1 107 ? 23.244 -11.799 -11.078 1.00 65.50 107 GLN A N 1
ATOM 851 C CA . GLN A 1 107 ? 23.695 -11.008 -12.213 1.00 65.50 107 GLN A CA 1
ATOM 852 C C . GLN A 1 107 ? 23.912 -11.979 -13.373 1.00 65.50 107 GLN A C 1
ATOM 854 O O . GLN A 1 107 ? 25.021 -12.472 -13.542 1.00 65.50 107 GLN A O 1
ATOM 859 N N . PRO A 1 108 ? 22.861 -12.324 -14.139 1.00 73.00 108 PRO A N 1
ATOM 860 C CA . PRO A 1 108 ? 23.049 -13.123 -15.335 1.00 73.00 108 PRO A CA 1
ATOM 861 C C . PRO A 1 108 ? 23.897 -12.327 -16.331 1.00 73.00 108 PRO A C 1
ATOM 863 O O . PRO A 1 108 ? 23.639 -11.141 -16.554 1.00 73.00 108 PRO A O 1
ATOM 866 N N . ASP A 1 109 ? 24.862 -12.993 -16.964 1.00 82.06 109 ASP A N 1
ATOM 867 C CA . ASP A 1 109 ? 25.760 -12.372 -17.948 1.00 82.06 109 ASP A CA 1
ATOM 868 C C . ASP A 1 109 ? 25.010 -11.833 -19.175 1.00 82.06 109 ASP A C 1
ATOM 870 O O . ASP A 1 109 ? 25.486 -10.933 -19.867 1.00 82.06 109 ASP A O 1
ATOM 874 N N . SER A 1 110 ? 23.803 -12.346 -19.447 1.00 84.69 110 SER A N 1
ATOM 875 C CA . SER A 1 110 ? 23.014 -11.871 -20.580 1.00 84.69 110 SER A CA 1
ATOM 876 C C . SER A 1 110 ? 22.208 -10.596 -20.252 1.00 84.69 110 SER A C 1
ATOM 878 O O . SER A 1 110 ? 21.469 -10.542 -19.258 1.00 84.69 110 SER A O 1
ATOM 880 N N . PRO A 1 111 ? 22.260 -9.566 -21.121 1.00 79.88 111 PRO A N 1
ATOM 881 C CA . PRO A 1 111 ? 21.566 -8.295 -20.902 1.00 79.88 111 PRO A CA 1
ATOM 882 C C . PRO A 1 111 ? 20.035 -8.431 -20.937 1.00 79.88 111 PRO A C 1
ATOM 884 O O . PRO A 1 111 ? 19.327 -7.668 -20.276 1.00 79.88 111 PRO A O 1
ATOM 887 N N . VAL A 1 112 ? 19.513 -9.426 -21.665 1.00 80.62 112 VAL A N 1
ATOM 888 C CA . VAL A 1 112 ? 18.069 -9.690 -21.779 1.00 80.62 112 VAL A CA 1
ATOM 889 C C . VAL A 1 112 ? 17.517 -10.293 -20.485 1.00 80.62 112 VAL A C 1
ATOM 891 O O . VAL A 1 112 ? 16.548 -9.760 -19.941 1.00 80.62 112 VAL A O 1
ATOM 894 N N . LEU A 1 113 ? 18.154 -11.341 -19.940 1.00 75.62 113 LEU A N 1
ATOM 895 C CA . LEU A 1 113 ? 17.737 -11.929 -18.658 1.00 75.62 113 LEU A CA 1
ATOM 896 C C . LEU A 1 113 ? 17.819 -10.901 -17.534 1.00 75.62 113 LEU A C 1
ATOM 898 O O . LEU A 1 113 ? 16.905 -10.820 -16.718 1.00 75.62 113 LEU A O 1
ATOM 902 N N . ARG A 1 114 ? 18.860 -10.062 -17.528 1.00 74.88 114 ARG A N 1
ATOM 903 C CA . ARG A 1 114 ? 19.005 -8.985 -16.546 1.00 74.88 114 ARG A CA 1
ATOM 904 C C . ARG A 1 114 ? 17.797 -8.046 -16.555 1.00 74.88 114 ARG A C 1
ATOM 906 O O . ARG A 1 114 ? 17.242 -7.763 -15.498 1.00 74.88 114 ARG A O 1
ATOM 913 N N . SER A 1 115 ? 17.348 -7.604 -17.732 1.00 71.12 115 SER A N 1
ATOM 914 C CA . SER A 1 115 ? 16.175 -6.726 -17.855 1.00 71.12 115 SER A CA 1
ATOM 915 C C . SER A 1 115 ? 14.887 -7.392 -17.361 1.00 71.12 115 SER A C 1
ATOM 917 O O . SER A 1 115 ? 14.104 -6.764 -16.647 1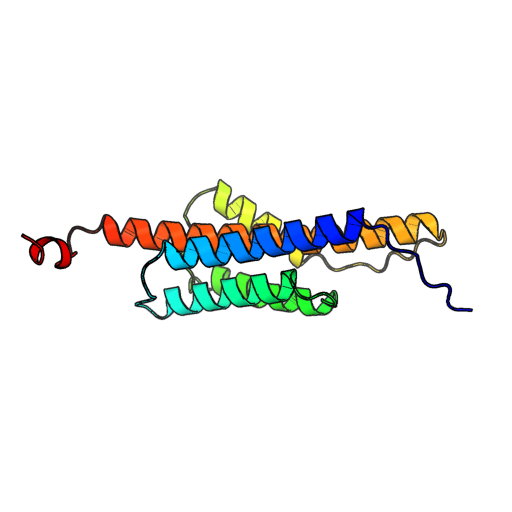.00 71.12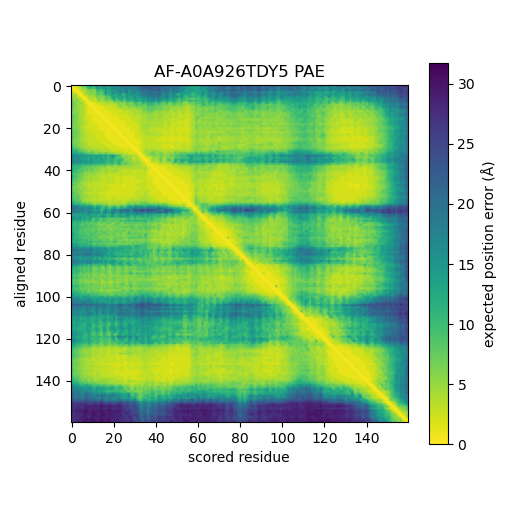 115 SER A O 1
ATOM 919 N N . ILE A 1 116 ? 14.686 -8.671 -17.691 1.00 73.38 116 ILE A N 1
ATOM 920 C CA . ILE A 1 116 ? 13.516 -9.444 -17.251 1.00 73.38 116 ILE A CA 1
ATOM 921 C C . ILE A 1 116 ? 13.515 -9.586 -15.728 1.00 73.38 116 ILE A C 1
ATOM 923 O O . ILE A 1 116 ? 12.508 -9.273 -15.096 1.00 73.38 116 ILE A O 1
ATOM 927 N N . VAL A 1 117 ? 14.646 -9.980 -15.138 1.00 70.94 117 VAL A N 1
ATOM 928 C CA . VAL A 1 117 ? 14.803 -10.132 -13.686 1.00 70.94 117 VAL A CA 1
ATOM 929 C C . VAL A 1 117 ? 14.529 -8.808 -12.976 1.00 70.94 117 VAL A C 1
ATOM 931 O O . VAL A 1 117 ? 13.732 -8.789 -12.047 1.00 70.94 117 VAL A O 1
ATOM 934 N N . PHE A 1 118 ? 15.073 -7.680 -13.446 1.00 67.56 118 PHE A N 1
ATOM 935 C CA . PHE A 1 118 ? 14.777 -6.370 -12.850 1.00 67.56 118 PHE A CA 1
ATOM 936 C C . PHE A 1 118 ? 13.297 -5.976 -12.946 1.00 67.56 118 PHE A C 1
ATOM 938 O O . PHE A 1 118 ? 12.761 -5.422 -11.988 1.00 67.56 118 PHE A O 1
ATOM 945 N N . ARG A 1 119 ? 12.612 -6.274 -14.058 1.00 70.69 119 ARG A N 1
ATOM 946 C CA . ARG A 1 119 ? 11.168 -6.003 -14.205 1.00 70.69 119 ARG A CA 1
ATOM 947 C C . ARG A 1 119 ? 10.324 -6.861 -13.267 1.00 70.69 119 ARG A C 1
ATOM 949 O O . ARG A 1 119 ? 9.411 -6.343 -12.632 1.00 70.69 119 ARG A O 1
ATOM 956 N N . LEU A 1 120 ? 10.647 -8.147 -13.151 1.00 68.12 120 LEU A N 1
ATOM 957 C CA . LEU A 1 120 ? 9.996 -9.072 -12.220 1.00 68.12 120 LEU A CA 1
ATOM 958 C C . LEU A 1 120 ? 10.253 -8.662 -10.766 1.00 68.12 120 LEU A C 1
ATOM 960 O O . LEU A 1 120 ? 9.344 -8.678 -9.935 1.00 68.12 120 LEU A O 1
ATOM 964 N N . LEU A 1 121 ? 11.478 -8.215 -10.478 1.00 65.94 121 LEU A N 1
ATOM 965 C CA . LEU A 1 121 ? 11.860 -7.710 -9.171 1.00 65.94 121 LEU A CA 1
ATOM 966 C C . LEU A 1 121 ? 11.061 -6.450 -8.803 1.00 65.94 121 LEU A C 1
ATOM 968 O O . LEU A 1 121 ? 10.466 -6.380 -7.737 1.00 65.94 121 LEU A O 1
ATOM 972 N N . LEU A 1 122 ? 10.950 -5.477 -9.705 1.00 68.94 122 LEU A N 1
ATOM 973 C CA . LEU A 1 122 ? 10.106 -4.306 -9.453 1.00 68.94 122 LEU A CA 1
ATOM 974 C C . LEU A 1 122 ? 8.629 -4.695 -9.269 1.00 68.94 122 LEU A C 1
ATOM 976 O O . LEU A 1 122 ? 7.935 -4.144 -8.417 1.00 68.94 122 LEU A O 1
ATOM 980 N N . SER A 1 123 ? 8.157 -5.667 -10.054 1.00 78.50 123 SER A N 1
ATOM 981 C CA . SER A 1 123 ? 6.758 -6.090 -10.057 1.00 78.50 123 SER A CA 1
ATOM 982 C C . SER A 1 123 ? 6.338 -6.800 -8.773 1.00 78.50 123 SER A C 1
ATOM 984 O O . SER A 1 123 ? 5.216 -6.576 -8.326 1.00 78.50 123 SER A O 1
ATOM 986 N N . HIS A 1 124 ? 7.177 -7.658 -8.180 1.00 80.56 124 HIS A N 1
ATOM 987 C CA . HIS A 1 124 ? 6.780 -8.398 -6.974 1.00 80.56 124 HIS A CA 1
ATOM 988 C C . HIS A 1 124 ? 6.765 -7.509 -5.723 1.00 80.56 124 HIS A C 1
ATOM 990 O O . HIS A 1 124 ? 5.831 -7.626 -4.935 1.00 80.56 124 HIS A O 1
ATOM 996 N N . TYR A 1 125 ? 7.707 -6.566 -5.577 1.00 81.12 125 TYR A N 1
ATOM 997 C CA . TYR A 1 125 ? 7.667 -5.575 -4.494 1.00 81.12 125 TYR A CA 1
ATOM 998 C C . TYR A 1 125 ? 6.452 -4.657 -4.606 1.00 81.12 125 TYR A C 1
ATOM 1000 O O . TYR A 1 125 ? 5.744 -4.435 -3.622 1.00 81.12 125 TYR A O 1
ATOM 1008 N N . PHE A 1 126 ? 6.174 -4.167 -5.819 1.00 82.94 126 PHE A N 1
ATOM 1009 C CA . PHE A 1 126 ? 4.989 -3.359 -6.082 1.00 82.94 126 PHE A CA 1
ATOM 1010 C C . PHE A 1 126 ? 3.706 -4.138 -5.767 1.00 82.94 126 PHE A C 1
ATOM 1012 O O . PHE A 1 126 ? 2.844 -3.644 -5.044 1.00 82.94 126 PHE A O 1
ATOM 1019 N N . LEU A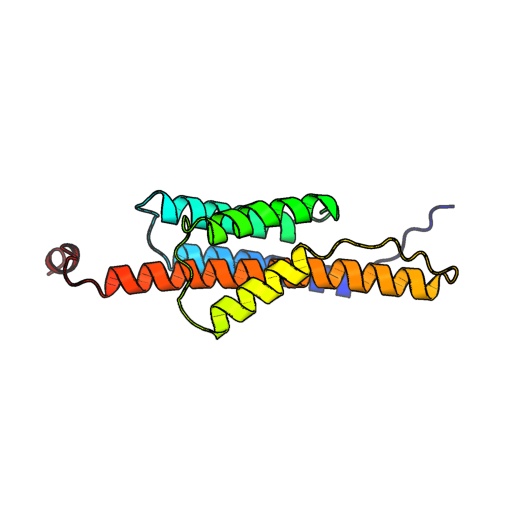 1 127 ? 3.604 -5.386 -6.235 1.00 85.81 127 LEU A N 1
ATOM 1020 C CA . LEU A 1 127 ? 2.467 -6.260 -5.950 1.00 85.81 127 LEU A CA 1
ATOM 1021 C C . LEU A 1 127 ? 2.312 -6.529 -4.447 1.00 85.81 127 LEU A C 1
ATOM 1023 O O . LEU A 1 127 ? 1.201 -6.455 -3.927 1.00 85.81 127 LEU A O 1
ATOM 1027 N N . GLY A 1 128 ? 3.413 -6.797 -3.742 1.00 86.44 128 GLY A N 1
ATOM 1028 C CA . GLY A 1 128 ? 3.427 -7.001 -2.295 1.00 86.44 128 GLY A CA 1
ATOM 1029 C C . GLY A 1 128 ? 2.911 -5.781 -1.532 1.00 86.44 128 GLY A C 1
ATOM 1030 O O . GLY A 1 128 ? 2.090 -5.933 -0.627 1.00 86.44 128 GLY A O 1
ATOM 1031 N N . GLY A 1 129 ? 3.321 -4.578 -1.947 1.00 87.31 129 GLY A N 1
ATOM 1032 C CA . GLY A 1 129 ? 2.838 -3.315 -1.390 1.00 87.31 129 GLY A CA 1
ATOM 1033 C C . GLY A 1 129 ? 1.363 -3.045 -1.695 1.00 87.31 129 GLY A C 1
ATOM 1034 O O . GLY A 1 129 ? 0.625 -2.649 -0.798 1.00 87.31 129 GLY A O 1
ATOM 1035 N N . VAL A 1 130 ? 0.894 -3.319 -2.918 1.00 89.44 130 VAL A N 1
ATOM 1036 C CA . VAL A 1 130 ? -0.534 -3.197 -3.276 1.00 89.44 130 VAL A CA 1
ATOM 1037 C C . VAL A 1 130 ? -1.391 -4.163 -2.456 1.00 89.44 130 VAL A C 1
ATOM 1039 O O . VAL A 1 130 ? -2.442 -3.770 -1.950 1.00 89.44 130 VAL A O 1
ATOM 1042 N N . LEU A 1 131 ? -0.936 -5.406 -2.278 1.00 90.12 131 LEU A N 1
ATOM 1043 C CA . LEU A 1 131 ? -1.610 -6.386 -1.424 1.00 90.12 131 LEU A CA 1
ATOM 1044 C C . LEU A 1 131 ? -1.657 -5.922 0.035 1.00 90.12 131 LEU A C 1
ATOM 1046 O O . LEU A 1 131 ? -2.713 -6.012 0.661 1.00 90.12 131 LEU A O 1
ATOM 1050 N N . LEU A 1 132 ? -0.548 -5.387 0.560 1.00 89.56 132 LEU A N 1
ATOM 1051 C CA . LEU A 1 132 ? -0.495 -4.851 1.920 1.00 89.56 132 LEU A CA 1
ATOM 1052 C C . LEU A 1 132 ? -1.468 -3.683 2.092 1.00 89.56 132 LEU A C 1
ATOM 1054 O O . LEU A 1 132 ? -2.243 -3.663 3.044 1.00 89.56 132 LEU A O 1
ATOM 1058 N N . LEU A 1 133 ? -1.472 -2.741 1.146 1.00 91.81 133 LEU A N 1
ATOM 1059 C CA . LEU A 1 133 ? -2.391 -1.608 1.146 1.00 91.81 133 LEU A CA 1
ATOM 1060 C C . LEU A 1 133 ? -3.848 -2.087 1.145 1.00 91.81 133 LEU A C 1
ATOM 1062 O O . LEU A 1 133 ? -4.643 -1.621 1.957 1.00 91.81 133 LEU A O 1
ATOM 1066 N N . GLY A 1 134 ? -4.192 -3.050 0.287 1.00 91.00 134 GLY A N 1
ATOM 1067 C CA . GLY A 1 134 ? -5.528 -3.647 0.249 1.00 91.00 134 GLY A CA 1
ATOM 1068 C C . GLY A 1 134 ? -5.932 -4.287 1.580 1.00 91.00 134 GLY A C 1
ATOM 1069 O O . GLY A 1 134 ? -7.055 -4.086 2.043 1.00 91.00 134 GLY A O 1
ATOM 1070 N N . LEU A 1 135 ? -5.007 -4.996 2.234 1.00 90.50 135 LEU A N 1
ATOM 1071 C CA . LEU A 1 135 ? -5.225 -5.604 3.548 1.00 90.50 135 LEU A CA 1
ATOM 1072 C C . LEU A 1 135 ? -5.515 -4.548 4.626 1.00 90.50 135 LEU A C 1
ATOM 1074 O O . LEU A 1 135 ? -6.461 -4.697 5.400 1.00 90.50 135 LEU A O 1
ATOM 1078 N N . LEU A 1 136 ? -4.730 -3.468 4.656 1.00 90.12 136 LEU A N 1
ATOM 1079 C CA . LEU A 1 136 ? -4.895 -2.375 5.616 1.00 90.12 136 LEU A CA 1
ATOM 1080 C C . LEU A 1 136 ? -6.201 -1.600 5.378 1.00 90.12 136 LEU A C 1
ATOM 1082 O O . LEU A 1 136 ? -6.910 -1.274 6.331 1.00 90.12 136 LEU A O 1
ATOM 1086 N N . LEU A 1 137 ? -6.569 -1.354 4.117 1.00 91.56 137 LEU A N 1
ATOM 1087 C CA . LEU A 1 137 ? -7.847 -0.726 3.767 1.00 91.56 137 LEU A CA 1
ATOM 1088 C C . LEU A 1 137 ? -9.036 -1.594 4.190 1.00 91.56 137 LEU A C 1
ATOM 1090 O O . LEU A 1 137 ? -9.992 -1.089 4.780 1.00 91.56 137 LEU A O 1
ATOM 1094 N N . ALA A 1 138 ? -8.960 -2.906 3.965 1.00 88.44 138 ALA A N 1
ATOM 1095 C CA . ALA A 1 138 ? -9.984 -3.829 4.432 1.00 88.44 138 ALA A CA 1
ATOM 1096 C C . ALA A 1 138 ? -10.073 -3.866 5.966 1.00 88.44 138 ALA A C 1
ATOM 1098 O O . ALA A 1 138 ? -11.173 -3.836 6.517 1.00 88.44 138 ALA A O 1
ATOM 1099 N N . ALA A 1 139 ? -8.938 -3.857 6.672 1.00 86.81 139 ALA A N 1
ATOM 1100 C CA . ALA A 1 139 ? -8.907 -3.749 8.131 1.00 86.81 139 ALA A CA 1
ATOM 1101 C C . ALA A 1 139 ? -9.600 -2.465 8.626 1.00 86.81 139 ALA A C 1
ATOM 1103 O O . ALA A 1 139 ? -10.397 -2.498 9.571 1.00 86.81 139 ALA A O 1
ATOM 1104 N N . ARG A 1 140 ? -9.381 -1.334 7.943 1.00 88.75 140 ARG A N 1
ATOM 1105 C CA . ARG A 1 140 ? -10.050 -0.061 8.257 1.00 88.75 140 ARG A CA 1
ATOM 1106 C C . ARG A 1 140 ? -11.562 -0.125 8.031 1.00 88.75 140 ARG A C 1
ATOM 1108 O O . ARG A 1 140 ? -12.337 0.417 8.824 1.00 88.75 140 ARG A O 1
ATOM 1115 N N . TRP A 1 141 ? -11.990 -0.823 6.986 1.00 86.44 141 TRP A N 1
ATOM 1116 C CA . TRP A 1 141 ? -13.407 -1.045 6.713 1.00 86.44 141 TRP A CA 1
ATOM 1117 C C . TRP A 1 141 ? -14.065 -1.910 7.799 1.00 86.44 141 TRP A C 1
ATOM 1119 O O . TRP A 1 141 ? -15.090 -1.530 8.367 1.00 86.44 141 TRP A O 1
ATOM 1129 N N . HIS A 1 142 ? -13.439 -3.033 8.160 1.00 81.75 142 HIS A N 1
ATOM 1130 C CA . HIS A 1 142 ? -13.964 -3.960 9.165 1.00 81.75 142 HIS A CA 1
ATOM 1131 C C . HIS A 1 142 ? -14.069 -3.335 10.562 1.00 81.75 142 HIS A C 1
ATOM 1133 O O . HIS A 1 142 ? -15.095 -3.491 11.228 1.00 81.75 142 HIS A O 1
ATOM 1139 N N . THR A 1 143 ? -13.058 -2.575 10.988 1.00 78.50 143 THR A N 1
ATOM 1140 C CA . THR A 1 143 ? -13.086 -1.862 12.280 1.00 78.50 143 THR A CA 1
ATOM 1141 C C . THR A 1 143 ? -14.241 -0.863 12.369 1.00 78.50 143 THR A C 1
ATOM 1143 O O . THR A 1 143 ? -14.839 -0.711 13.433 1.00 78.50 143 THR A O 1
ATOM 1146 N N . THR A 1 144 ? -14.629 -0.242 11.251 1.00 76.12 144 THR A N 1
ATOM 1147 C CA . THR A 1 144 ? -15.793 0.655 11.200 1.00 76.12 144 THR A CA 1
ATOM 1148 C C . THR A 1 144 ? -17.103 -0.118 11.361 1.00 76.12 144 THR A C 1
ATOM 1150 O O . THR A 1 144 ? -17.924 0.251 12.198 1.00 76.12 144 THR A O 1
ATOM 1153 N N . THR A 1 145 ? -17.278 -1.231 10.641 1.00 71.31 145 THR A N 1
ATOM 1154 C CA . THR A 1 145 ? -18.502 -2.051 10.740 1.00 71.31 145 THR A CA 1
ATOM 1155 C C . THR A 1 145 ? -18.704 -2.665 12.129 1.00 71.31 145 THR A C 1
ATOM 1157 O O . THR A 1 145 ? -19.825 -2.714 12.627 1.00 71.31 145 THR A O 1
ATOM 1160 N N . ALA A 1 146 ? -17.622 -3.079 12.799 1.00 66.81 146 ALA A N 1
ATOM 1161 C CA . ALA A 1 146 ? -17.690 -3.629 14.152 1.00 66.81 146 ALA A CA 1
ATOM 1162 C C . ALA A 1 146 ? -18.135 -2.581 15.189 1.00 66.81 146 ALA A C 1
ATOM 1164 O O . ALA A 1 146 ? -18.883 -2.900 16.111 1.00 66.81 146 ALA A O 1
ATOM 1165 N N . LEU A 1 147 ? -17.719 -1.320 15.019 1.00 64.38 147 LEU A N 1
ATOM 1166 C CA . LEU A 1 147 ? -18.177 -0.210 15.860 1.00 64.38 147 LEU A CA 1
ATOM 1167 C C . LEU A 1 147 ? -19.661 0.113 15.642 1.00 64.38 147 LEU A C 1
ATOM 1169 O O . LEU A 1 147 ? -20.333 0.519 16.587 1.00 64.38 147 LEU A O 1
ATOM 1173 N N . GLU A 1 148 ? -20.178 -0.063 14.425 1.00 63.12 148 GLU A N 1
ATOM 1174 C CA . GLU A 1 148 ? -21.597 0.156 14.110 1.00 63.12 148 GLU A CA 1
ATOM 1175 C C . GLU A 1 148 ? -22.505 -0.948 14.660 1.00 63.12 148 GLU A C 1
ATOM 1177 O O . GLU A 1 148 ? -23.616 -0.656 15.093 1.00 63.12 148 GLU A O 1
ATOM 1182 N N . ALA A 1 149 ? -22.022 -2.191 14.697 1.00 60.22 149 ALA A N 1
ATOM 1183 C CA . ALA A 1 149 ? -22.761 -3.334 15.230 1.00 60.22 149 ALA A CA 1
ATOM 1184 C C . ALA A 1 149 ? -22.773 -3.410 16.770 1.00 60.22 149 ALA A C 1
ATOM 1186 O O . ALA A 1 149 ? -23.541 -4.188 17.337 1.00 60.22 149 ALA A O 1
ATOM 1187 N N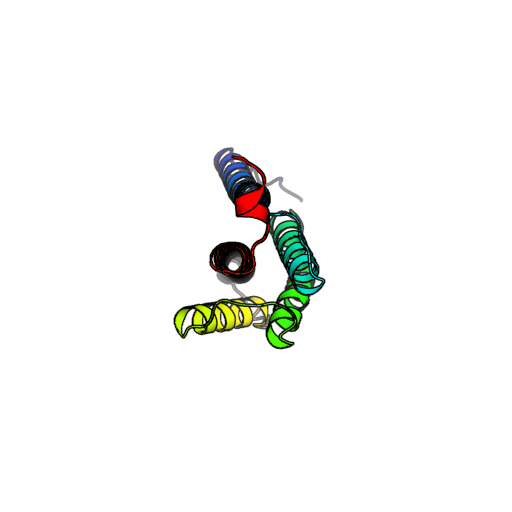 . SER A 1 150 ? -21.930 -2.634 17.463 1.00 53.19 150 SER A N 1
ATOM 1188 C CA . SER A 1 150 ? -21.883 -2.643 18.926 1.00 53.19 150 SER A CA 1
ATOM 1189 C C . SER A 1 150 ? -23.118 -1.937 19.521 1.00 53.19 150 SER A C 1
ATOM 1191 O O . SER A 1 150 ? -23.315 -0.744 19.270 1.00 53.19 150 SER A O 1
ATOM 1193 N N . PRO A 1 151 ? -23.936 -2.617 20.353 1.00 57.25 151 PRO A N 1
ATOM 1194 C CA . PRO A 1 151 ? -25.183 -2.074 20.909 1.00 57.25 151 PRO A CA 1
ATOM 1195 C C . PRO A 1 151 ? -24.973 -0.916 21.900 1.00 57.25 151 PRO A C 1
ATOM 1197 O O . PRO A 1 151 ? -25.929 -0.260 22.301 1.00 57.25 151 PRO A O 1
ATOM 1200 N N . ALA A 1 152 ? -23.726 -0.619 22.274 1.00 58.31 152 ALA A N 1
ATOM 1201 C CA . ALA A 1 152 ? -23.356 0.488 23.150 1.00 58.31 152 ALA A CA 1
ATOM 1202 C C . ALA A 1 152 ? -23.134 1.817 22.397 1.00 58.31 152 ALA A C 1
ATOM 1204 O O . ALA A 1 152 ? -22.327 2.634 22.833 1.00 58.31 152 ALA A O 1
ATOM 1205 N N . ASN A 1 153 ? -23.793 2.042 21.253 1.00 50.25 153 ASN A N 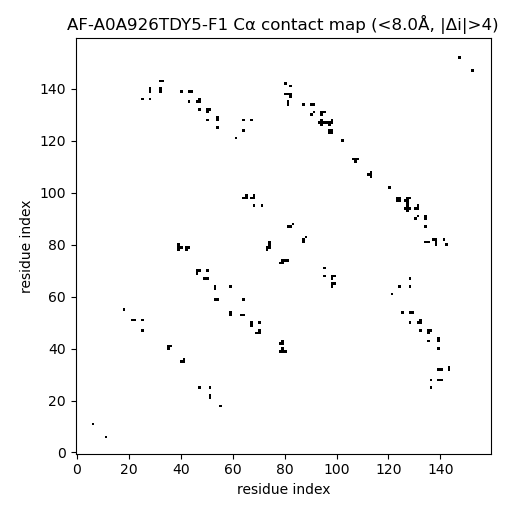1
ATOM 1206 C CA . ASN A 1 153 ? -23.685 3.295 20.503 1.00 50.25 153 ASN A CA 1
ATOM 1207 C C . ASN A 1 153 ? -24.780 4.296 20.939 1.00 50.25 153 ASN A C 1
ATOM 1209 O O . ASN A 1 153 ? -25.887 4.262 20.397 1.00 50.25 153 ASN A O 1
ATOM 1213 N N . PRO A 1 154 ? -24.500 5.241 21.861 1.00 54.12 154 PRO A N 1
ATOM 1214 C CA . PRO A 1 154 ? -25.477 6.236 22.317 1.00 54.12 154 PRO A CA 1
ATOM 1215 C C . PRO A 1 154 ? -25.898 7.245 21.231 1.00 54.12 154 PRO A C 1
ATOM 1217 O O . PRO A 1 154 ? -26.689 8.144 21.504 1.00 54.12 154 PRO A O 1
ATOM 1220 N N . LEU A 1 155 ? -25.380 7.138 20.001 1.00 55.06 155 LEU A N 1
ATOM 1221 C CA . LEU A 1 155 ? -25.669 8.081 18.916 1.00 55.06 155 LEU A CA 1
ATOM 1222 C C . LEU A 1 155 ? -26.921 7.741 18.097 1.00 55.06 155 LEU A C 1
ATOM 1224 O O . LEU A 1 155 ? -27.331 8.571 17.291 1.00 55.06 155 LEU A O 1
ATOM 1228 N N . VAL A 1 156 ? -27.559 6.583 18.307 1.00 52.81 156 VAL A N 1
ATOM 1229 C CA . VAL A 1 156 ? -28.847 6.273 17.651 1.00 52.81 156 VAL A CA 1
ATOM 1230 C C . VAL A 1 156 ? -30.012 7.044 18.293 1.00 52.81 156 VAL A C 1
ATOM 1232 O O . VAL A 1 156 ? -31.013 7.298 17.638 1.00 52.81 156 VAL A O 1
ATOM 1235 N N . HIS A 1 157 ? -29.862 7.531 19.529 1.00 48.88 157 HIS A N 1
ATOM 1236 C CA . HIS A 1 157 ? -30.932 8.243 20.241 1.00 48.88 157 HIS A CA 1
ATOM 1237 C C . HIS A 1 157 ? -30.968 9.767 20.050 1.00 48.88 157 HIS A C 1
ATOM 1239 O O . HIS A 1 157 ? -31.795 10.420 20.678 1.00 48.88 157 HIS A O 1
ATOM 1245 N N . LYS A 1 158 ? -30.098 10.364 19.221 1.00 45.81 158 LYS A N 1
ATOM 1246 C CA . LYS A 1 158 ? -30.026 11.835 19.096 1.00 45.81 158 LYS A CA 1
ATOM 1247 C C . LYS A 1 158 ? -30.637 12.448 17.835 1.00 45.81 158 LYS A C 1
ATOM 1249 O O . LYS A 1 158 ? -30.583 13.662 17.719 1.00 45.81 158 LYS A O 1
ATOM 1254 N N . ASN A 1 159 ? -31.240 11.659 16.944 1.00 46.62 159 ASN A N 1
ATOM 1255 C CA . ASN A 1 159 ? -31.901 12.184 15.740 1.00 46.62 159 ASN A CA 1
ATOM 1256 C C . ASN A 1 159 ? -33.289 11.553 15.512 1.00 46.62 159 ASN A C 1
ATOM 1258 O O . ASN A 1 159 ? -33.543 10.994 14.444 1.00 46.62 159 ASN A O 1
ATOM 1262 N N . LEU A 1 160 ? -34.163 11.634 16.516 1.00 44.38 160 LEU A N 1
ATOM 1263 C CA . LEU A 1 160 ? -35.619 11.575 16.346 1.00 44.38 160 LEU A CA 1
ATOM 1264 C C . LEU A 1 160 ? -36.227 12.817 16.993 1.00 44.38 160 LEU A C 1
ATOM 1266 O O . LEU A 1 160 ? -35.758 13.163 18.102 1.00 44.38 160 LEU A O 1
#

pLDDT: mean 78.47, std 11.7, range [44.38, 94.25]